Protein AF-A0A4Y2B3K3-F1 (afdb_monomer)

InterPro domains:
  IPR002156 Ribonuclease H domain [PS50879] (1-28)
  IPR012337 Ribonuclease H-like superfamily [SSF53098] (4-29)
  IPR036397 Ribonuclease H superfamily [G3DSA:3.30.420.10] (1-34)

Sequence (103 aa):
MVGLSWVKAHVGIPGNELADQQAKLAITSDSPHCICGMLGDADHYIFSCSLTKEFHLTKPADEHKKAWFNNLLTNRQAVTKMEGDFRTSRNICDTLTQERDHN

Foldseek 3Di:
DDDDDDDPPDDDDVLSVVLVVLVVVCVVDPDCDGPQGHRSDSCCSQAPPPVSVVRHDDDDDPVVVVVVVVVCVVPPVNVVVVVVVVVVVVVVVVVVVVVVVVD

Structure (mmCIF, N/CA/C/O backbone):
data_AF-A0A4Y2B3K3-F1
#
_entry.id   AF-A0A4Y2B3K3-F1
#
loop_
_atom_site.group_PDB
_atom_site.id
_atom_site.type_symbol
_atom_site.label_atom_id
_atom_site.label_alt_id
_atom_site.label_comp_id
_atom_site.label_asym_id
_atom_site.label_entity_id
_atom_site.label_seq_id
_atom_site.pdbx_PDB_ins_code
_atom_site.Cartn_x
_atom_site.Cartn_y
_atom_site.Cartn_z
_atom_site.occupancy
_atom_site.B_iso_or_equiv
_atom_site.auth_seq_id
_atom_site.auth_comp_id
_atom_site.auth_asym_id
_atom_site.auth_atom_id
_atom_site.pdbx_PDB_model_num
ATOM 1 N N . MET A 1 1 ? -14.125 -6.293 17.778 1.00 38.69 1 MET A N 1
ATOM 2 C CA . MET A 1 1 ? -12.760 -5.770 17.999 1.00 38.69 1 MET A CA 1
ATOM 3 C C . MET A 1 1 ? -11.880 -6.330 16.892 1.00 38.69 1 MET A C 1
ATOM 5 O O . MET A 1 1 ? -11.738 -7.543 16.834 1.00 38.69 1 MET A O 1
ATOM 9 N N . VAL A 1 2 ? -11.380 -5.503 15.974 1.00 43.41 2 VAL A N 1
ATOM 10 C CA . VAL A 1 2 ? -10.466 -5.968 14.915 1.00 43.41 2 VAL A CA 1
ATOM 11 C C . VAL A 1 2 ? -9.046 -5.788 15.443 1.00 43.41 2 VAL A C 1
ATOM 13 O O . VAL A 1 2 ? -8.622 -4.662 15.687 1.00 43.41 2 VAL A O 1
ATOM 16 N N . GLY A 1 3 ? -8.348 -6.890 15.712 1.00 47.50 3 GLY A N 1
ATOM 17 C CA . GLY A 1 3 ? -6.967 -6.858 16.187 1.00 47.50 3 GLY A CA 1
ATOM 18 C C . GLY A 1 3 ? -6.015 -6.597 15.025 1.00 47.50 3 GLY A C 1
ATOM 19 O O . GLY A 1 3 ? -5.989 -7.368 14.069 1.00 47.50 3 GLY A O 1
ATOM 20 N N . LEU A 1 4 ? -5.237 -5.519 15.100 1.00 47.56 4 LEU A N 1
ATOM 21 C CA . LEU A 1 4 ? -4.161 -5.265 14.146 1.00 47.56 4 LEU A CA 1
ATOM 22 C C . LEU A 1 4 ? -2.929 -6.059 14.573 1.00 47.56 4 LEU A C 1
ATOM 24 O O . LEU A 1 4 ? -2.422 -5.877 15.679 1.00 47.56 4 LEU A O 1
ATOM 28 N N . SER A 1 5 ? -2.454 -6.936 13.693 1.00 51.34 5 SER A N 1
ATOM 29 C CA . SER A 1 5 ? -1.187 -7.642 13.861 1.00 51.34 5 SER A CA 1
ATOM 30 C C . SER A 1 5 ? -0.248 -7.262 12.724 1.00 51.34 5 SER A C 1
ATOM 32 O O . SER A 1 5 ? -0.661 -7.134 11.573 1.00 51.34 5 SER A O 1
ATOM 34 N N . TRP A 1 6 ? 1.017 -7.030 13.065 1.00 58.59 6 TRP A N 1
ATOM 35 C CA . TRP A 1 6 ? 2.057 -6.770 12.081 1.00 58.59 6 TRP A CA 1
ATOM 36 C C . TRP A 1 6 ? 2.546 -8.104 11.528 1.00 58.59 6 TRP A C 1
ATOM 38 O O . TRP A 1 6 ? 3.136 -8.902 12.256 1.00 58.59 6 TRP A O 1
ATOM 48 N N . VAL A 1 7 ? 2.321 -8.334 10.239 1.00 55.91 7 VAL A N 1
ATOM 49 C CA . VAL A 1 7 ? 2.980 -9.413 9.503 1.00 55.91 7 VAL A CA 1
ATOM 50 C C . VAL A 1 7 ? 4.272 -8.833 8.939 1.00 55.91 7 VAL A C 1
ATOM 52 O O . VAL A 1 7 ? 4.240 -7.811 8.255 1.00 55.91 7 VAL A O 1
ATOM 55 N N . LYS A 1 8 ? 5.424 -9.443 9.248 1.00 53.91 8 LYS A N 1
ATOM 56 C CA . LYS A 1 8 ? 6.684 -9.052 8.600 1.00 53.91 8 LYS A CA 1
ATOM 57 C C . LYS A 1 8 ? 6.539 -9.277 7.097 1.00 53.91 8 LYS A C 1
ATOM 59 O O . LYS A 1 8 ? 6.212 -10.384 6.679 1.00 53.91 8 LYS A O 1
ATOM 64 N N . ALA A 1 9 ? 6.829 -8.258 6.298 1.00 54.19 9 ALA A N 1
ATOM 65 C CA . ALA A 1 9 ? 6.978 -8.425 4.862 1.00 54.19 9 ALA A CA 1
ATOM 66 C C . ALA A 1 9 ? 8.278 -9.197 4.592 1.00 54.19 9 ALA A C 1
ATOM 68 O O . ALA A 1 9 ? 9.336 -8.588 4.522 1.00 54.19 9 ALA A O 1
ATOM 69 N N . HIS A 1 10 ? 8.228 -10.532 4.517 1.00 57.56 10 HIS A N 1
ATOM 70 C CA . HIS A 1 10 ? 9.336 -11.340 4.000 1.00 57.56 10 HIS A CA 1
ATOM 71 C C . HIS A 1 10 ? 8.861 -12.661 3.377 1.00 57.56 10 HIS A C 1
ATOM 73 O O . HIS A 1 10 ? 8.146 -13.420 4.022 1.00 57.56 10 HIS A O 1
ATOM 79 N N . VAL A 1 11 ? 9.330 -12.867 2.138 1.00 51.16 11 VAL A N 1
ATOM 80 C CA . VAL A 1 11 ? 9.537 -14.090 1.335 1.00 51.16 11 VAL A CA 1
ATOM 81 C C . VAL A 1 11 ? 8.519 -15.225 1.498 1.00 51.16 11 VAL A C 1
ATOM 83 O O . VAL A 1 11 ? 8.442 -15.877 2.536 1.00 51.16 11 VAL A O 1
ATOM 86 N N . GLY A 1 12 ? 7.811 -15.528 0.411 1.00 62.12 12 GLY A N 1
ATOM 87 C CA . GLY A 1 12 ? 6.948 -16.698 0.259 1.00 62.12 12 GLY A CA 1
ATOM 88 C C . GLY A 1 12 ? 5.455 -16.393 0.151 1.00 62.12 12 GLY A C 1
ATOM 89 O O . GLY A 1 12 ? 4.669 -17.332 0.058 1.00 62.12 12 GLY A O 1
ATOM 90 N N . I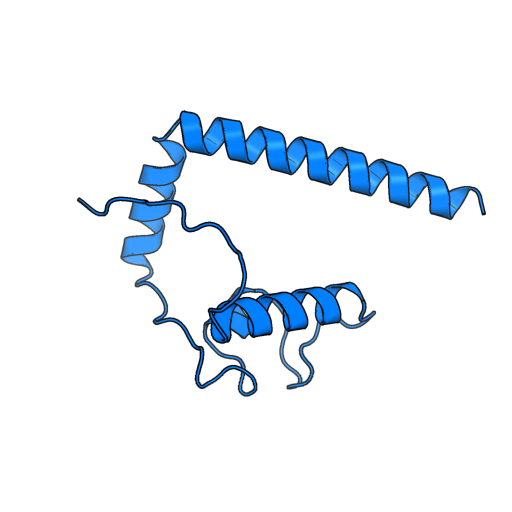LE A 1 13 ? 5.046 -15.116 0.148 1.00 67.00 13 ILE A N 1
ATOM 91 C CA . ILE A 1 13 ? 3.672 -14.712 -0.194 1.00 67.00 13 ILE A CA 1
ATOM 92 C C . ILE A 1 13 ? 3.693 -14.107 -1.603 1.00 67.00 13 ILE A C 1
ATOM 94 O O . ILE A 1 13 ? 4.061 -12.937 -1.740 1.00 67.00 13 ILE A O 1
ATOM 98 N N . PRO A 1 14 ? 3.276 -14.863 -2.641 1.00 70.31 14 PRO A N 1
ATOM 99 C CA . PRO A 1 14 ? 3.429 -14.451 -4.037 1.00 70.31 14 PRO A CA 1
ATOM 100 C C . PRO A 1 14 ? 2.803 -13.086 -4.350 1.00 70.31 14 PRO A C 1
ATOM 102 O O . PRO A 1 14 ? 3.397 -12.280 -5.058 1.00 70.31 14 PRO A O 1
ATOM 105 N N . GLY A 1 15 ? 1.640 -12.784 -3.761 1.00 70.19 15 GLY A N 1
ATOM 106 C CA . GLY A 1 15 ? 0.970 -11.495 -3.958 1.00 70.19 15 GLY A CA 1
ATOM 107 C C . GLY A 1 15 ? 1.740 -10.303 -3.382 1.00 70.19 15 GLY A C 1
ATOM 108 O O . GLY A 1 15 ? 1.797 -9.249 -4.011 1.00 70.19 15 GLY A O 1
ATOM 109 N N . ASN A 1 16 ? 2.388 -10.475 -2.226 1.00 65.88 16 ASN A N 1
ATOM 110 C CA . ASN A 1 16 ? 3.180 -9.413 -1.603 1.00 65.88 16 ASN A CA 1
ATOM 111 C C . ASN A 1 16 ? 4.480 -9.167 -2.377 1.00 65.88 16 ASN A C 1
ATOM 113 O O . ASN A 1 16 ? 4.889 -8.022 -2.537 1.00 65.88 16 ASN A O 1
ATOM 117 N N . GLU A 1 17 ? 5.115 -10.232 -2.870 1.00 77.19 17 GLU A N 1
ATOM 118 C CA . GLU A 1 17 ? 6.324 -10.135 -3.693 1.00 77.19 17 GLU A CA 1
ATOM 119 C C . GLU A 1 17 ? 6.041 -9.468 -5.037 1.00 77.19 17 GLU A C 1
ATOM 121 O O . GLU A 1 17 ? 6.803 -8.604 -5.463 1.00 77.19 17 GLU A O 1
ATOM 126 N N . LEU A 1 18 ? 4.924 -9.816 -5.682 1.00 75.75 18 LEU A N 1
ATOM 127 C CA . LEU A 1 18 ? 4.522 -9.188 -6.935 1.00 75.75 18 LEU A CA 1
ATOM 128 C C . LEU A 1 18 ? 4.202 -7.701 -6.740 1.00 75.75 18 LEU A C 1
ATOM 130 O O . LEU A 1 18 ? 4.646 -6.878 -7.536 1.00 75.75 18 LEU A O 1
ATOM 134 N N . ALA A 1 19 ? 3.481 -7.338 -5.675 1.00 69.44 19 ALA A N 1
ATOM 135 C CA . ALA A 1 19 ? 3.199 -5.939 -5.357 1.00 69.44 19 ALA A CA 1
ATOM 136 C C . ALA A 1 19 ? 4.484 -5.138 -5.072 1.00 69.44 19 ALA A C 1
ATOM 138 O O . ALA A 1 19 ? 4.626 -4.019 -5.561 1.00 69.44 19 ALA A O 1
ATOM 139 N N . ASP A 1 20 ? 5.443 -5.717 -4.344 1.00 74.19 20 ASP A N 1
ATOM 140 C CA . ASP A 1 20 ? 6.755 -5.111 -4.084 1.00 74.19 20 ASP A CA 1
ATOM 141 C C . ASP A 1 20 ? 7.579 -4.933 -5.373 1.00 74.19 20 ASP A C 1
ATOM 143 O O . ASP A 1 20 ? 8.149 -3.866 -5.604 1.00 74.19 20 ASP A O 1
ATOM 147 N N . GLN A 1 21 ? 7.589 -5.930 -6.265 1.00 76.88 21 GLN A N 1
ATOM 148 C CA . GLN A 1 21 ? 8.227 -5.817 -7.581 1.00 76.88 21 GLN A CA 1
ATOM 149 C C . GLN A 1 21 ? 7.588 -4.716 -8.434 1.00 76.88 21 GLN A C 1
ATOM 151 O O . GLN A 1 21 ? 8.304 -3.918 -9.035 1.00 76.88 21 GLN A O 1
ATOM 156 N N . GLN A 1 22 ? 6.257 -4.631 -8.466 1.00 73.75 22 GLN A N 1
ATOM 157 C CA . GLN A 1 22 ? 5.547 -3.589 -9.211 1.00 73.75 22 GLN A CA 1
ATOM 158 C C . GLN A 1 22 ? 5.790 -2.194 -8.626 1.00 73.75 22 GLN A C 1
ATOM 160 O O . GLN A 1 22 ? 6.029 -1.254 -9.380 1.00 73.75 22 GLN A O 1
ATOM 165 N N . ALA A 1 23 ? 5.811 -2.053 -7.298 1.00 70.19 23 ALA A N 1
ATOM 166 C CA . ALA A 1 23 ? 6.153 -0.794 -6.641 1.00 70.19 23 ALA A CA 1
ATOM 167 C C . ALA A 1 23 ? 7.587 -0.356 -6.977 1.00 70.19 23 ALA A C 1
ATOM 169 O O . ALA A 1 23 ? 7.812 0.804 -7.316 1.00 70.19 23 ALA A O 1
ATOM 170 N N . LYS A 1 24 ? 8.552 -1.285 -6.970 1.00 75.38 24 LYS A N 1
ATOM 171 C CA . LYS A 1 24 ? 9.935 -1.019 -7.400 1.00 75.38 24 LYS A CA 1
ATOM 172 C C . LYS A 1 24 ? 10.002 -0.562 -8.856 1.00 75.38 24 LYS A C 1
ATOM 174 O O . LYS A 1 24 ? 10.663 0.431 -9.134 1.00 75.38 24 LYS A O 1
ATOM 179 N N . LEU A 1 25 ? 9.286 -1.233 -9.760 1.00 71.62 25 LEU A N 1
ATOM 180 C CA . LEU A 1 25 ? 9.221 -0.852 -11.174 1.00 71.62 25 LEU A CA 1
ATOM 181 C C . LEU A 1 25 ? 8.599 0.534 -11.373 1.00 71.62 25 LEU A C 1
ATOM 183 O O . LEU A 1 25 ? 9.112 1.312 -12.175 1.00 71.62 25 LEU A O 1
ATOM 187 N N . ALA A 1 26 ? 7.542 0.859 -10.625 1.00 66.06 26 ALA A N 1
ATOM 188 C CA . ALA A 1 26 ? 6.898 2.169 -10.661 1.00 66.06 26 ALA A CA 1
ATOM 189 C C . ALA A 1 26 ? 7.830 3.288 -10.169 1.00 66.06 26 ALA A C 1
ATOM 191 O O . ALA A 1 26 ? 7.804 4.378 -10.724 1.00 66.06 26 ALA A O 1
ATOM 192 N N . ILE A 1 27 ? 8.688 3.018 -9.177 1.00 64.75 27 ILE A N 1
ATOM 193 C CA . ILE A 1 27 ? 9.687 3.983 -8.684 1.00 64.75 27 ILE A CA 1
ATOM 194 C C . ILE A 1 27 ? 10.819 4.197 -9.702 1.00 64.75 27 ILE A C 1
ATOM 196 O O . ILE A 1 27 ? 11.364 5.293 -9.791 1.00 64.75 27 ILE A O 1
ATOM 200 N N . THR A 1 28 ? 11.197 3.163 -10.459 1.00 68.12 28 THR A N 1
ATOM 201 C CA . THR A 1 28 ? 12.266 3.245 -11.474 1.00 68.12 28 THR A CA 1
ATOM 202 C C . THR A 1 28 ? 11.785 3.708 -12.850 1.00 68.12 28 THR A C 1
ATOM 204 O O . THR A 1 28 ? 12.600 3.950 -13.734 1.00 68.12 28 THR A O 1
ATOM 207 N N . SER A 1 29 ? 10.472 3.784 -13.052 1.00 64.25 29 SER A N 1
ATOM 208 C CA . SER A 1 29 ? 9.837 4.250 -14.280 1.00 64.25 29 SER A CA 1
ATOM 209 C C . SER A 1 29 ? 9.607 5.757 -14.182 1.00 64.25 29 SER A C 1
ATOM 211 O O . SER A 1 29 ? 8.943 6.214 -13.259 1.00 64.25 29 SER A O 1
ATOM 213 N N . ASP A 1 30 ? 10.057 6.529 -15.175 1.00 70.00 30 ASP A N 1
ATOM 214 C CA . ASP A 1 30 ? 9.708 7.958 -15.305 1.00 70.00 30 ASP A CA 1
ATOM 215 C C . ASP A 1 30 ? 8.206 8.190 -15.591 1.00 70.00 30 ASP A C 1
ATOM 217 O O . ASP A 1 30 ? 7.738 9.325 -15.687 1.00 70.00 30 ASP A O 1
ATOM 221 N N . SER A 1 31 ? 7.425 7.115 -15.747 1.00 76.19 31 SER A N 1
ATOM 222 C CA . SER A 1 31 ? 5.975 7.167 -15.906 1.00 76.19 31 SER A CA 1
ATOM 223 C C . SER A 1 31 ? 5.265 6.793 -14.601 1.00 76.19 31 SER A C 1
ATOM 225 O O . SER A 1 31 ? 5.505 5.697 -14.086 1.00 76.19 31 SER A O 1
ATOM 227 N N . PRO A 1 32 ? 4.307 7.614 -14.123 1.00 79.94 32 PRO A N 1
ATOM 228 C CA . PRO A 1 32 ? 3.472 7.293 -12.963 1.00 79.94 32 PRO A CA 1
ATOM 229 C C . PRO A 1 32 ? 2.412 6.220 -13.267 1.00 79.94 32 PRO A C 1
ATOM 231 O O . PRO A 1 32 ? 1.588 5.895 -12.412 1.00 79.94 32 PRO A O 1
ATOM 234 N N . HIS A 1 33 ? 2.378 5.691 -14.491 1.00 82.81 33 HIS A N 1
ATOM 235 C CA . HIS A 1 33 ? 1.380 4.725 -14.927 1.00 82.81 33 HIS A CA 1
ATOM 236 C C . HIS A 1 33 ? 1.888 3.290 -14.795 1.00 82.81 33 HIS A C 1
ATOM 238 O O . HIS A 1 33 ? 3.028 2.974 -15.129 1.00 82.81 33 HIS A O 1
ATOM 244 N N . CYS A 1 34 ? 0.994 2.402 -14.371 1.00 83.62 34 CYS A N 1
ATOM 245 C CA . CYS A 1 34 ? 1.162 0.967 -14.495 1.00 83.62 34 CYS A CA 1
ATOM 246 C C . CYS A 1 34 ? 1.283 0.570 -15.975 1.00 83.62 34 CYS A C 1
ATOM 248 O O . CYS A 1 34 ? 0.694 1.197 -16.857 1.00 83.62 34 CYS A O 1
ATOM 250 N N . ILE A 1 35 ? 1.968 -0.544 -16.240 1.00 82.12 35 ILE A N 1
ATOM 251 C CA . ILE A 1 35 ? 2.101 -1.153 -17.574 1.00 82.12 35 ILE A CA 1
ATOM 252 C C . ILE A 1 35 ? 0.728 -1.449 -18.209 1.00 82.12 35 ILE A C 1
ATOM 254 O O . ILE A 1 35 ? 0.597 -1.470 -19.429 1.00 82.12 35 ILE A O 1
ATOM 258 N N . CYS A 1 36 ? -0.325 -1.618 -17.403 1.00 84.50 36 CYS A N 1
ATOM 259 C CA . CYS A 1 36 ? -1.687 -1.782 -17.908 1.00 84.50 36 CYS A CA 1
ATOM 260 C C . CYS A 1 36 ? -2.350 -0.474 -18.398 1.00 84.50 36 CYS A C 1
ATOM 262 O O . CYS A 1 36 ? -3.513 -0.505 -18.793 1.00 84.50 36 CYS A O 1
ATOM 264 N N . GLY A 1 37 ? -1.658 0.670 -18.335 1.00 83.56 37 GLY A N 1
ATOM 265 C CA . GLY A 1 37 ? -2.132 1.977 -18.806 1.00 83.56 37 GLY A CA 1
ATOM 266 C C . GLY A 1 37 ? -2.918 2.809 -17.786 1.00 83.56 37 GLY A C 1
ATOM 267 O O . GLY A 1 37 ? -3.359 3.905 -18.119 1.00 83.56 37 GLY A O 1
ATOM 268 N N . MET A 1 38 ? -3.096 2.320 -16.555 1.00 86.25 38 MET A N 1
ATOM 269 C CA . MET A 1 38 ? -3.761 3.045 -15.458 1.00 86.25 38 MET A CA 1
ATOM 270 C C . MET A 1 38 ? -2.736 3.716 -14.539 1.00 86.25 38 MET A C 1
ATOM 272 O O . MET A 1 38 ? -1.552 3.401 -14.607 1.00 86.25 38 MET A O 1
ATOM 276 N N . LEU A 1 39 ? -3.171 4.616 -13.653 1.00 86.56 39 LEU A N 1
ATOM 277 C CA . LEU A 1 39 ? -2.299 5.180 -12.618 1.00 86.56 39 LEU A CA 1
ATOM 278 C C . LEU A 1 39 ? -1.730 4.053 -11.736 1.00 86.56 39 LEU A C 1
ATOM 280 O O . LEU A 1 39 ? -2.481 3.242 -11.200 1.00 86.56 39 LEU A O 1
ATOM 284 N N . GLY A 1 40 ? -0.404 3.983 -11.618 1.00 83.12 40 GLY A N 1
ATOM 285 C CA . GLY A 1 40 ? 0.314 2.939 -10.886 1.00 83.12 40 GLY A CA 1
ATOM 286 C C . GLY A 1 40 ? 0.428 3.234 -9.394 1.00 83.12 40 GLY A C 1
ATOM 287 O O . GLY A 1 40 ? 1.529 3.190 -8.852 1.00 83.12 40 GLY A O 1
ATOM 288 N N . ASP A 1 41 ? -0.679 3.574 -8.735 1.00 82.94 41 ASP A N 1
ATOM 289 C CA . ASP A 1 41 ? -0.699 3.746 -7.281 1.00 82.94 41 ASP A CA 1
ATOM 290 C C . ASP A 1 41 ? -0.855 2.401 -6.539 1.00 82.94 41 ASP A C 1
ATOM 292 O O . ASP A 1 41 ? -1.161 1.359 -7.124 1.00 82.94 41 ASP A O 1
ATOM 296 N N . ALA A 1 42 ? -0.601 2.402 -5.227 1.00 80.62 42 ALA A N 1
ATOM 297 C CA . ALA A 1 42 ? -0.661 1.183 -4.420 1.00 80.62 42 ALA A CA 1
ATOM 298 C C . ALA A 1 42 ? -2.064 0.546 -4.410 1.00 80.62 42 ALA A C 1
ATOM 300 O O . ALA A 1 42 ? -2.182 -0.680 -4.454 1.00 80.62 42 ALA A O 1
ATOM 301 N N . ASP A 1 43 ? -3.126 1.357 -4.405 1.00 83.00 43 ASP A N 1
ATOM 302 C CA . ASP A 1 43 ? -4.505 0.865 -4.446 1.00 83.00 43 ASP A CA 1
ATOM 303 C C . ASP A 1 43 ? -4.786 0.160 -5.779 1.00 83.00 43 ASP A C 1
ATOM 305 O O . ASP A 1 43 ? -5.448 -0.885 -5.810 1.00 83.00 43 ASP A O 1
ATOM 309 N N . HIS A 1 44 ? -4.245 0.685 -6.881 1.00 86.50 44 HIS A N 1
ATOM 310 C CA . HIS A 1 44 ? -4.365 0.080 -8.192 1.00 86.50 44 HIS A CA 1
ATOM 311 C C . HIS A 1 44 ? -3.807 -1.345 -8.189 1.00 86.50 44 HIS A C 1
ATOM 313 O O . HIS A 1 44 ? -4.546 -2.282 -8.501 1.00 86.50 44 HIS A O 1
ATOM 319 N N . TYR A 1 45 ? -2.555 -1.527 -7.765 1.00 80.25 45 TYR A N 1
ATOM 320 C CA . TYR A 1 45 ? -1.893 -2.836 -7.734 1.00 80.25 45 TYR A CA 1
ATOM 321 C C . TYR A 1 45 ? -2.540 -3.836 -6.773 1.00 80.25 45 TYR A C 1
ATOM 323 O O . TYR A 1 45 ? -2.521 -5.036 -7.041 1.00 80.25 45 TYR A O 1
ATOM 331 N N . ILE A 1 46 ? -3.118 -3.371 -5.666 1.00 85.00 46 ILE A N 1
ATOM 332 C CA . ILE A 1 46 ? -3.682 -4.254 -4.639 1.00 85.00 46 ILE A CA 1
ATOM 333 C C . ILE A 1 46 ? -5.125 -4.667 -4.961 1.00 85.00 46 ILE A C 1
ATOM 335 O O . ILE A 1 46 ? -5.531 -5.773 -4.604 1.00 85.00 46 ILE A O 1
ATOM 339 N N . PHE A 1 47 ? -5.915 -3.809 -5.613 1.00 84.25 47 PHE A N 1
ATOM 340 C CA . PHE A 1 47 ? -7.364 -4.021 -5.733 1.00 84.25 47 PHE A CA 1
ATOM 341 C C . PHE A 1 47 ? -7.898 -4.103 -7.166 1.00 84.25 47 PHE A C 1
ATOM 343 O O . PHE A 1 47 ? -9.030 -4.554 -7.350 1.00 84.25 47 PHE A O 1
ATOM 350 N N . SER A 1 48 ? -7.166 -3.610 -8.171 1.00 83.94 48 SER A N 1
ATOM 351 C CA . SER A 1 48 ? -7.759 -3.366 -9.498 1.00 83.94 48 SER A CA 1
ATOM 352 C C . SER A 1 48 ? -6.873 -3.646 -10.713 1.00 83.94 48 SER A C 1
ATOM 354 O O . SER A 1 48 ? -7.391 -3.651 -11.830 1.00 83.94 48 SER A O 1
ATOM 356 N N . CYS A 1 49 ? -5.575 -3.889 -10.542 1.00 87.25 49 CYS A N 1
ATOM 357 C CA . CYS A 1 49 ? -4.659 -4.095 -11.652 1.00 87.25 49 CYS A CA 1
ATOM 358 C C . CYS A 1 49 ? -4.927 -5.426 -12.365 1.00 87.25 49 CYS A C 1
ATOM 360 O O . CYS A 1 49 ? -4.955 -6.505 -11.778 1.00 87.25 49 CYS A O 1
ATOM 362 N N . SER A 1 50 ? -5.071 -5.375 -13.687 1.00 86.19 50 SER A N 1
ATOM 363 C CA . SER A 1 50 ? -5.276 -6.582 -14.493 1.00 86.19 50 SER A CA 1
ATOM 364 C C . SER A 1 50 ? -4.108 -7.570 -14.393 1.00 86.19 50 SER A C 1
ATOM 366 O O . SER A 1 50 ? -4.327 -8.770 -14.542 1.00 86.19 50 SER A O 1
ATOM 368 N N . LEU A 1 51 ? -2.897 -7.080 -14.099 1.00 83.56 51 LEU A N 1
ATOM 369 C CA . LEU A 1 51 ? -1.680 -7.884 -13.955 1.00 83.56 51 LEU A CA 1
ATOM 370 C C . LEU A 1 51 ? -1.593 -8.617 -12.609 1.00 83.56 51 LEU A C 1
ATOM 372 O O . LEU A 1 51 ? -0.909 -9.630 -12.515 1.00 83.56 51 LEU A O 1
ATOM 376 N N . THR A 1 52 ? -2.282 -8.131 -11.573 1.00 81.81 52 THR A N 1
ATOM 377 C CA . THR A 1 52 ? -2.259 -8.709 -10.217 1.00 81.81 52 THR A CA 1
ATOM 378 C C . THR A 1 52 ? -3.607 -9.311 -9.825 1.00 81.81 52 THR A C 1
ATOM 380 O O . THR A 1 52 ? -3.859 -9.560 -8.648 1.00 81.81 52 THR A O 1
ATOM 383 N N . LYS A 1 53 ? -4.472 -9.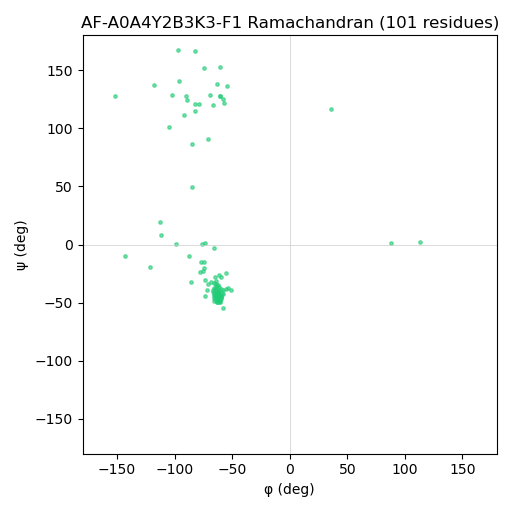603 -10.807 1.00 82.94 53 LYS A N 1
ATOM 384 C CA . LYS A 1 53 ? -5.868 -10.014 -10.593 1.00 82.94 53 LYS A CA 1
ATOM 385 C C . LYS A 1 53 ? -6.039 -11.209 -9.651 1.00 82.94 53 LYS A C 1
ATOM 387 O O . LYS A 1 53 ? -6.984 -11.232 -8.869 1.00 82.94 53 LYS A O 1
ATOM 392 N N . GLU A 1 54 ? -5.136 -12.186 -9.714 1.00 79.06 54 GLU A N 1
ATOM 393 C CA . GLU A 1 54 ? -5.155 -13.378 -8.847 1.00 79.06 54 GLU A CA 1
ATOM 394 C C . GLU A 1 54 ? -4.710 -13.091 -7.405 1.00 79.06 54 GLU A C 1
ATOM 396 O O . GLU A 1 54 ? -4.960 -13.883 -6.501 1.00 79.06 54 GLU A O 1
ATOM 401 N N . PHE A 1 55 ? -4.084 -11.938 -7.182 1.00 78.88 55 PHE A N 1
ATOM 402 C CA . PHE A 1 55 ? -3.534 -11.494 -5.904 1.00 78.88 55 PHE A CA 1
ATOM 403 C C . PHE A 1 55 ? -4.299 -10.313 -5.313 1.00 78.88 55 PHE A C 1
ATOM 405 O O . PHE A 1 55 ? -3.858 -9.729 -4.322 1.00 78.88 55 PHE A O 1
ATOM 412 N N . HIS A 1 56 ? -5.436 -9.949 -5.907 1.00 82.19 56 HIS A N 1
ATOM 413 C CA . HIS A 1 56 ? -6.243 -8.860 -5.393 1.00 82.19 56 HIS A CA 1
ATOM 414 C C . HIS A 1 56 ? -6.707 -9.152 -3.971 1.00 82.19 56 HIS A C 1
ATOM 416 O O . HIS A 1 56 ? -7.327 -10.180 -3.685 1.00 82.19 56 HIS A O 1
ATOM 422 N N . LEU A 1 57 ? -6.463 -8.197 -3.079 1.00 80.94 57 LEU A N 1
ATOM 423 C CA . LEU A 1 57 ? -7.094 -8.215 -1.772 1.00 80.94 57 LEU A CA 1
ATOM 424 C C . LEU A 1 57 ? -8.557 -7.803 -1.920 1.00 80.94 57 LEU A C 1
ATOM 426 O O . LEU A 1 57 ? -8.940 -7.036 -2.805 1.00 80.94 57 LEU A O 1
ATOM 430 N N . THR A 1 58 ? -9.402 -8.289 -1.016 1.00 80.69 58 THR A N 1
ATOM 431 C CA . THR A 1 58 ? -10.765 -7.763 -0.930 1.00 80.69 58 THR A CA 1
ATOM 432 C C . THR A 1 58 ? -10.682 -6.317 -0.465 1.00 80.69 58 THR A C 1
ATOM 434 O O . THR A 1 58 ? -10.159 -6.043 0.618 1.00 80.69 58 THR A O 1
ATOM 437 N N . LYS A 1 59 ? -11.191 -5.389 -1.282 1.00 74.31 59 LYS A N 1
ATOM 438 C CA . LYS A 1 59 ? -11.213 -3.970 -0.928 1.00 74.31 59 LYS A CA 1
ATOM 439 C C . LYS A 1 59 ? -11.960 -3.808 0.402 1.00 74.31 59 LYS A C 1
ATOM 441 O O . LYS A 1 59 ? -13.117 -4.229 0.493 1.00 74.31 59 LYS A O 1
ATOM 446 N N . PRO A 1 60 ? -11.331 -3.236 1.443 1.00 68.25 60 PRO A N 1
ATOM 447 C CA . PRO A 1 60 ? -12.009 -3.045 2.712 1.00 68.25 60 PRO A CA 1
ATOM 448 C C . PRO A 1 60 ? -13.184 -2.088 2.513 1.00 68.25 60 PRO A C 1
ATOM 450 O O . PRO A 1 60 ? -13.053 -1.084 1.808 1.00 68.25 60 PRO A O 1
ATOM 453 N N . ALA A 1 61 ? -14.323 -2.395 3.140 1.00 75.12 61 ALA A N 1
ATOM 454 C CA . ALA A 1 61 ? -15.472 -1.497 3.145 1.00 75.12 61 ALA A CA 1
ATOM 455 C C . ALA A 1 61 ? -15.044 -0.116 3.662 1.00 75.12 61 ALA A C 1
ATOM 457 O O . ALA A 1 61 ? -14.320 -0.021 4.658 1.00 75.12 61 ALA A O 1
ATOM 458 N N . ASP A 1 62 ? -15.492 0.953 3.004 1.00 73.31 62 ASP A N 1
ATOM 459 C CA . ASP A 1 62 ? -15.060 2.315 3.341 1.00 73.31 62 ASP A CA 1
ATOM 460 C C . ASP A 1 62 ? -15.404 2.694 4.794 1.00 73.31 62 ASP A C 1
ATOM 462 O O . ASP A 1 62 ? -14.661 3.423 5.452 1.00 73.31 62 ASP A O 1
ATOM 466 N N . GLU A 1 63 ? -16.463 2.104 5.346 1.00 67.88 63 GLU A N 1
ATOM 467 C CA . GLU A 1 63 ? -16.849 2.239 6.751 1.00 67.88 63 GLU A CA 1
ATOM 468 C C . GLU A 1 63 ? -15.789 1.673 7.720 1.00 67.88 63 GLU A C 1
ATOM 470 O O . GLU A 1 63 ? -15.479 2.279 8.751 1.00 67.88 63 GLU A O 1
ATOM 475 N N . HIS A 1 64 ? -15.137 0.565 7.350 1.00 71.94 64 HIS A N 1
ATOM 476 C CA . HIS A 1 64 ? -14.045 -0.023 8.125 1.00 71.94 64 HIS A CA 1
ATOM 477 C C . HIS A 1 64 ? -12.739 0.759 7.997 1.00 71.94 64 HIS A C 1
ATOM 479 O O . HIS A 1 64 ? -11.929 0.700 8.920 1.00 71.94 64 HIS A O 1
ATOM 485 N N . LYS A 1 65 ? -12.537 1.540 6.925 1.00 73.81 65 LYS A N 1
ATOM 486 C CA . LYS A 1 65 ? -11.358 2.413 6.807 1.00 73.81 65 LYS A CA 1
ATOM 487 C C . LYS A 1 65 ? -11.354 3.465 7.904 1.00 73.81 65 LYS A C 1
ATOM 489 O O . LYS A 1 65 ? -10.354 3.617 8.591 1.00 73.81 65 LYS A O 1
ATOM 494 N N . LYS A 1 66 ? -12.477 4.153 8.129 1.00 78.88 66 LYS A N 1
ATOM 495 C CA . LYS A 1 66 ? -12.574 5.185 9.175 1.00 78.88 66 LYS A CA 1
ATOM 496 C C . LYS A 1 66 ? -12.320 4.604 10.566 1.00 78.88 66 LYS A C 1
ATOM 498 O O . LYS A 1 66 ? -11.566 5.178 11.347 1.00 78.88 66 LYS A O 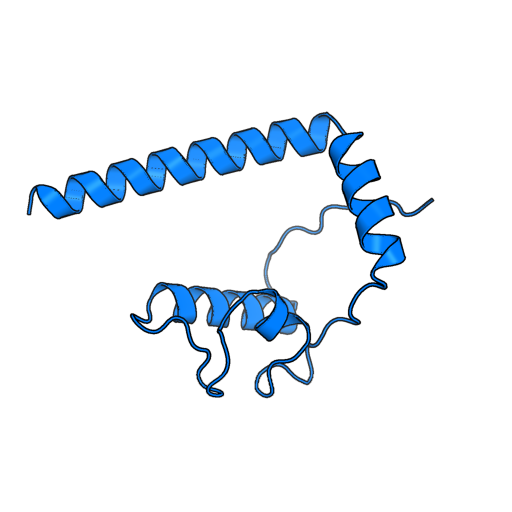1
ATOM 503 N N . ALA A 1 67 ? -12.910 3.447 10.862 1.00 80.06 67 ALA A N 1
ATOM 504 C CA . ALA A 1 67 ? -12.672 2.745 12.119 1.00 80.06 67 ALA A CA 1
ATOM 505 C C . ALA A 1 67 ? -11.212 2.279 12.252 1.00 80.06 67 ALA A C 1
ATOM 507 O O . ALA A 1 67 ? -10.628 2.389 13.328 1.00 80.06 67 ALA A O 1
ATOM 508 N N . TRP A 1 68 ? -10.605 1.793 11.169 1.00 78.94 68 TRP A N 1
ATOM 509 C CA . TRP A 1 68 ? -9.198 1.405 11.128 1.00 78.94 68 TRP A CA 1
ATOM 510 C C . TRP A 1 68 ? -8.272 2.598 11.379 1.00 78.94 68 TRP A C 1
ATOM 512 O O . TRP A 1 68 ? -7.434 2.524 12.273 1.00 78.94 68 TRP A O 1
ATOM 522 N N . PHE A 1 69 ? -8.477 3.717 10.677 1.00 80.38 69 PHE A N 1
ATOM 523 C CA . PHE A 1 69 ? -7.708 4.950 10.866 1.00 80.38 69 PHE A CA 1
ATOM 524 C C . PHE A 1 69 ? -7.841 5.474 12.293 1.00 80.38 69 PHE A C 1
ATOM 526 O O . PHE A 1 69 ? -6.835 5.791 12.920 1.00 80.38 69 PHE A O 1
ATOM 533 N N . ASN A 1 70 ? -9.056 5.499 12.846 1.00 81.19 70 ASN A N 1
ATOM 534 C CA . ASN A 1 70 ? -9.263 5.900 14.234 1.00 81.19 70 ASN A CA 1
ATOM 535 C C . ASN A 1 70 ? -8.502 4.987 15.204 1.00 81.19 70 ASN A C 1
ATOM 537 O O . ASN A 1 70 ? -7.790 5.488 16.069 1.00 81.19 70 ASN A O 1
ATOM 541 N N . ASN A 1 71 ? -8.581 3.663 15.034 1.00 81.69 71 ASN A N 1
ATOM 542 C CA . AS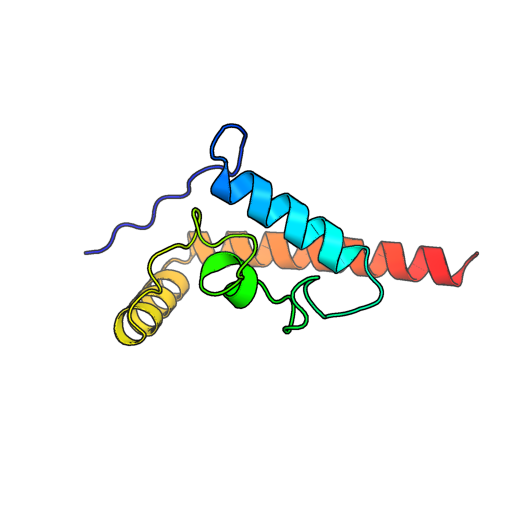N A 1 71 ? -7.838 2.721 15.875 1.00 81.69 71 ASN A CA 1
ATOM 543 C C . ASN A 1 71 ? -6.318 2.902 15.747 1.00 81.69 71 ASN A C 1
ATOM 545 O O . ASN A 1 71 ? -5.609 2.892 16.755 1.00 81.69 71 ASN A O 1
ATOM 549 N N . LEU A 1 72 ? -5.8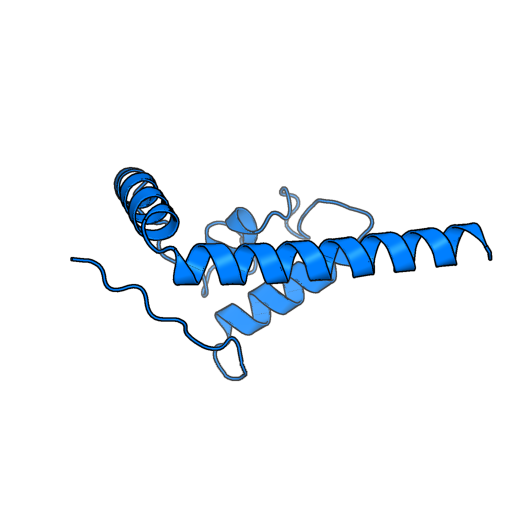19 3.115 14.529 1.00 79.56 72 LEU A N 1
ATOM 550 C CA . LEU A 1 72 ? -4.408 3.382 14.270 1.00 79.56 72 LEU A CA 1
ATOM 551 C C . LEU A 1 72 ? -3.943 4.658 14.981 1.00 79.56 72 LEU A C 1
ATOM 553 O O . LEU A 1 72 ? -2.942 4.618 15.690 1.00 79.56 72 LEU A O 1
ATOM 557 N N . LEU A 1 73 ? -4.694 5.757 14.855 1.00 81.50 73 LEU A N 1
ATOM 558 C CA . LEU A 1 73 ? -4.387 7.036 15.504 1.00 81.50 73 LEU A CA 1
ATOM 559 C C . LEU A 1 73 ? -4.445 6.943 17.033 1.00 81.50 73 LEU A C 1
ATOM 561 O O . LEU A 1 73 ? -3.658 7.586 17.725 1.00 81.50 73 LEU A O 1
ATOM 565 N N . THR A 1 74 ? -5.341 6.118 17.578 1.00 85.81 74 THR A N 1
ATOM 566 C CA . THR A 1 74 ? -5.398 5.871 19.027 1.00 85.81 74 THR A CA 1
ATOM 567 C C . THR A 1 74 ? -4.262 4.976 19.532 1.00 85.81 74 THR A C 1
ATOM 569 O O . THR A 1 74 ? -3.929 5.013 20.717 1.00 85.81 74 THR A O 1
ATOM 572 N N . ASN A 1 75 ? -3.617 4.199 18.655 1.00 85.69 75 ASN A N 1
ATOM 573 C CA . ASN A 1 75 ? -2.469 3.372 19.004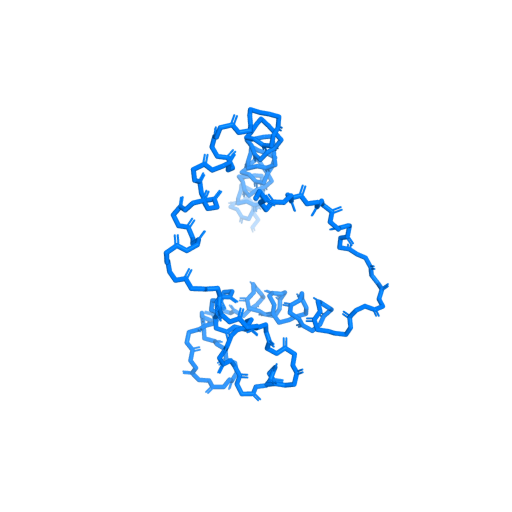 1.00 85.69 75 ASN A CA 1
ATOM 574 C C . ASN A 1 75 ? -1.172 4.194 18.946 1.00 85.69 75 ASN A C 1
ATOM 576 O O . ASN A 1 75 ? -0.442 4.180 17.953 1.00 85.69 75 ASN A O 1
ATOM 580 N N . ARG A 1 76 ? -0.849 4.873 20.054 1.00 87.62 76 ARG A N 1
ATOM 581 C CA . ARG A 1 76 ? 0.370 5.695 20.174 1.00 87.62 76 ARG A CA 1
ATOM 582 C C . ARG A 1 76 ? 1.650 4.969 19.764 1.00 87.62 76 ARG A C 1
ATOM 584 O O . ARG A 1 76 ? 2.505 5.578 19.136 1.00 87.62 76 ARG A O 1
ATOM 591 N N . GLN A 1 77 ? 1.790 3.686 20.094 1.00 85.25 77 GLN A N 1
ATOM 592 C CA . GLN A 1 77 ? 2.999 2.933 19.759 1.00 85.25 77 GLN A CA 1
ATOM 593 C C . GLN A 1 77 ? 3.147 2.744 18.244 1.00 85.25 77 GLN A C 1
ATOM 595 O O . GLN A 1 77 ? 4.257 2.837 17.723 1.00 85.25 77 GLN A O 1
ATOM 600 N N . ALA A 1 78 ? 2.041 2.492 17.540 1.00 81.25 78 ALA A N 1
ATOM 601 C CA . ALA A 1 78 ? 2.038 2.414 16.084 1.00 81.25 78 ALA A CA 1
ATOM 602 C C . ALA A 1 78 ? 2.361 3.779 15.459 1.00 81.25 78 ALA A C 1
ATOM 604 O O . ALA A 1 78 ? 3.204 3.848 14.569 1.00 81.25 78 ALA A O 1
ATOM 605 N N . VAL A 1 79 ? 1.763 4.860 15.970 1.00 87.62 79 VAL A N 1
ATOM 606 C CA . VAL A 1 79 ? 2.012 6.228 15.484 1.00 87.62 79 VAL A CA 1
ATOM 607 C C . VAL A 1 79 ? 3.478 6.626 15.639 1.00 87.62 79 VAL A C 1
ATOM 609 O O . VAL A 1 79 ? 4.097 7.026 14.661 1.00 87.62 79 VAL A O 1
ATOM 612 N N . THR A 1 80 ? 4.077 6.440 16.817 1.00 87.19 80 THR A N 1
ATOM 613 C CA . THR A 1 80 ? 5.488 6.796 17.046 1.00 87.19 80 THR A CA 1
ATOM 614 C C . THR A 1 80 ? 6.448 5.998 16.160 1.00 87.19 80 THR A C 1
ATOM 616 O O . THR A 1 80 ? 7.458 6.535 15.712 1.00 87.19 80 THR A O 1
ATOM 619 N N . LYS A 1 81 ? 6.142 4.726 15.871 1.00 87.25 81 LYS A N 1
ATOM 620 C CA . LYS A 1 81 ? 6.938 3.927 14.926 1.00 87.25 81 LYS A CA 1
ATOM 621 C C . LYS A 1 81 ? 6.838 4.480 13.505 1.00 87.25 81 LYS A C 1
ATOM 623 O O . LYS A 1 81 ? 7.870 4.740 12.900 1.00 87.25 81 LYS A O 1
ATOM 628 N N . MET A 1 82 ? 5.619 4.754 13.030 1.00 86.44 82 MET A N 1
ATOM 629 C CA . MET A 1 82 ? 5.405 5.357 11.710 1.00 86.44 82 MET A CA 1
ATOM 630 C C . MET A 1 82 ? 6.118 6.708 11.576 1.00 86.44 82 MET A C 1
ATOM 632 O O . MET A 1 82 ? 6.761 6.966 10.564 1.00 86.44 82 MET A O 1
ATOM 636 N N . GLU A 1 83 ? 6.064 7.566 12.598 1.00 89.06 83 GLU A N 1
ATOM 637 C CA . GLU A 1 83 ? 6.797 8.840 12.606 1.00 89.06 83 GLU A CA 1
ATOM 638 C C . GLU A 1 83 ? 8.316 8.650 12.471 1.00 89.06 83 GLU A C 1
ATOM 640 O O . GLU A 1 83 ? 8.977 9.432 11.782 1.00 89.06 83 GLU A O 1
ATOM 645 N N . GLY A 1 84 ? 8.876 7.620 13.111 1.00 89.75 84 GLY A N 1
ATOM 646 C CA . GLY A 1 84 ? 10.286 7.254 12.975 1.00 89.75 84 GLY A CA 1
ATOM 647 C C . GLY A 1 84 ? 10.647 6.825 11.551 1.00 89.75 84 GLY A C 1
ATOM 648 O O . GLY A 1 84 ? 11.650 7.292 11.000 1.00 89.75 84 GLY A O 1
ATOM 649 N N . ASP A 1 85 ? 9.800 6.006 10.932 1.00 86.19 85 ASP A N 1
ATOM 650 C CA . ASP A 1 85 ? 9.993 5.524 9.563 1.00 86.19 85 ASP A CA 1
ATOM 651 C C . ASP A 1 85 ? 9.913 6.680 8.553 1.00 86.19 85 ASP A C 1
ATOM 653 O O . ASP A 1 85 ? 10.805 6.839 7.717 1.00 86.19 85 ASP A O 1
ATOM 657 N N . PHE A 1 86 ? 8.913 7.563 8.680 1.00 86.38 86 PHE A N 1
ATOM 658 C CA . PHE A 1 86 ? 8.78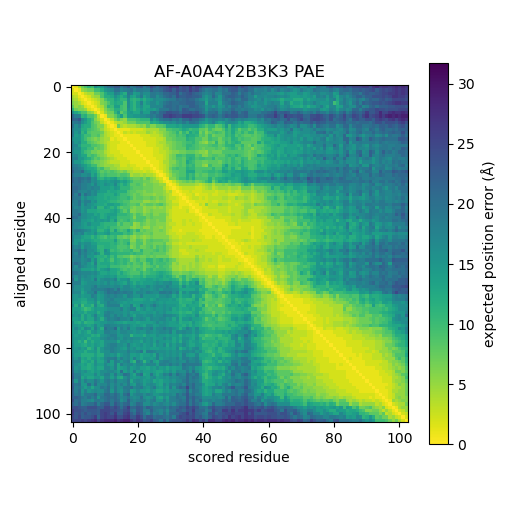0 8.746 7.820 1.00 86.38 86 PHE A CA 1
ATOM 659 C C . PHE A 1 86 ? 9.965 9.702 7.951 1.00 86.38 86 PHE A C 1
ATOM 661 O O . PHE A 1 86 ? 10.437 10.243 6.950 1.00 86.38 86 PHE A O 1
ATOM 668 N N . ARG A 1 87 ? 10.471 9.907 9.171 1.00 90.31 87 ARG A N 1
ATOM 669 C CA . ARG A 1 87 ? 11.659 10.737 9.404 1.00 90.31 87 ARG A CA 1
ATOM 670 C C . ARG A 1 87 ? 12.887 10.147 8.720 1.00 90.31 87 ARG A C 1
ATOM 672 O O . ARG A 1 87 ? 13.617 10.872 8.054 1.00 90.31 87 ARG A O 1
ATOM 679 N N . THR A 1 88 ? 13.088 8.841 8.858 1.00 89.81 88 THR A N 1
ATOM 680 C CA . THR A 1 88 ? 14.207 8.131 8.228 1.00 89.81 88 THR A CA 1
ATOM 681 C C . THR A 1 88 ? 14.114 8.216 6.707 1.00 89.81 88 THR A C 1
ATOM 683 O O . THR A 1 88 ? 15.081 8.600 6.055 1.00 89.81 88 THR A O 1
ATOM 686 N N . SER A 1 89 ? 12.932 7.950 6.145 1.00 88.75 89 SER A N 1
ATOM 687 C CA . SER A 1 89 ? 12.686 8.045 4.704 1.00 88.75 89 SER A CA 1
ATOM 688 C C . SER A 1 89 ? 12.953 9.448 4.160 1.00 88.75 89 SER A C 1
ATOM 690 O O . SER A 1 89 ? 13.548 9.574 3.091 1.00 88.75 89 SER A O 1
ATOM 692 N N . ARG A 1 90 ? 12.537 10.498 4.880 1.00 88.25 90 ARG A N 1
ATOM 693 C CA . ARG A 1 90 ? 12.792 11.887 4.480 1.00 88.25 90 ARG A CA 1
ATOM 694 C C . ARG A 1 90 ? 14.286 12.189 4.447 1.00 88.25 90 ARG A C 1
ATOM 696 O O . ARG A 1 90 ? 14.775 12.644 3.425 1.00 88.25 90 ARG A O 1
ATOM 703 N N . ASN A 1 91 ? 15.008 11.843 5.511 1.00 89.69 91 ASN A N 1
ATOM 704 C CA . ASN A 1 91 ? 16.451 12.074 5.584 1.00 89.69 91 ASN A CA 1
ATOM 705 C C . ASN A 1 91 ? 17.208 11.387 4.431 1.00 89.69 91 ASN A C 1
ATOM 707 O O . ASN A 1 91 ? 18.143 11.959 3.874 1.00 89.69 91 ASN A O 1
ATOM 711 N N . ILE A 1 92 ? 16.797 10.170 4.056 1.00 88.25 92 ILE A N 1
ATOM 712 C CA . ILE A 1 92 ? 17.377 9.444 2.916 1.00 88.25 92 ILE A CA 1
ATOM 713 C C . ILE A 1 92 ? 17.089 10.184 1.605 1.00 88.25 92 ILE A C 1
ATOM 715 O O . ILE A 1 92 ? 18.002 10.384 0.809 1.00 88.25 92 ILE A O 1
ATOM 719 N N . CYS A 1 93 ? 15.843 10.608 1.383 1.00 84.81 93 CYS A N 1
ATOM 720 C CA . CYS A 1 93 ? 15.459 11.348 0.180 1.00 84.81 93 CYS A CA 1
ATOM 721 C C . CYS A 1 93 ? 16.240 12.659 0.040 1.00 84.81 93 CYS A C 1
ATOM 723 O O . CYS A 1 93 ? 16.744 12.955 -1.042 1.00 84.81 93 CYS A O 1
ATOM 725 N N . ASP A 1 94 ? 16.378 13.411 1.132 1.00 88.12 94 ASP A N 1
ATOM 726 C CA . ASP A 1 94 ? 17.116 14.675 1.154 1.00 88.12 94 ASP A CA 1
ATOM 727 C C . ASP A 1 94 ? 18.591 14.443 0.783 1.00 88.12 94 ASP A C 1
ATOM 729 O O . ASP A 1 94 ? 19.133 15.128 -0.083 1.00 88.12 94 ASP A O 1
ATOM 733 N N . THR A 1 95 ? 19.209 13.403 1.357 1.00 88.81 95 THR A N 1
ATOM 734 C CA . THR A 1 95 ? 20.602 13.016 1.067 1.00 88.81 95 THR A CA 1
ATOM 735 C C . THR A 1 95 ? 20.788 12.640 -0.406 1.00 88.81 95 THR A C 1
ATOM 737 O O . THR A 1 95 ? 21.669 13.173 -1.076 1.00 88.81 95 THR A O 1
ATOM 740 N N . LEU A 1 96 ? 19.924 11.771 -0.941 1.00 78.62 96 LEU A N 1
ATOM 741 C CA . LEU A 1 96 ? 19.990 11.329 -2.339 1.00 78.62 96 LEU A CA 1
ATOM 742 C C . LEU A 1 96 ? 19.724 12.461 -3.338 1.00 78.62 96 LEU A C 1
ATOM 744 O O . LEU A 1 96 ? 20.199 12.401 -4.469 1.00 78.62 96 LEU A O 1
ATOM 748 N N . THR A 1 97 ? 18.945 13.469 -2.951 1.00 79.00 97 THR A N 1
ATOM 749 C CA . THR A 1 97 ? 18.687 14.644 -3.794 1.00 79.00 97 THR A CA 1
ATOM 750 C C . THR A 1 97 ? 19.922 15.541 -3.832 1.00 79.00 97 THR A C 1
ATOM 752 O O . THR A 1 97 ? 20.368 15.927 -4.907 1.00 79.00 97 THR A O 1
ATOM 755 N N . GLN A 1 98 ? 20.551 15.772 -2.677 1.00 74.94 98 GLN A N 1
ATOM 756 C CA . GLN A 1 98 ? 21.756 16.592 -2.569 1.00 74.94 98 GLN A CA 1
ATOM 757 C C . GLN A 1 98 ? 22.975 15.985 -3.289 1.00 74.94 98 GLN A C 1
ATOM 759 O O . GLN A 1 98 ? 23.799 16.731 -3.819 1.00 74.94 98 GLN A O 1
ATOM 764 N N . GLU A 1 99 ? 23.099 14.654 -3.332 1.00 67.38 99 GLU A N 1
ATOM 765 C CA . GLU A 1 99 ? 24.155 13.961 -4.089 1.00 67.38 99 GLU A CA 1
ATOM 766 C C . GLU A 1 99 ? 23.994 14.101 -5.612 1.00 67.38 99 GLU A C 1
ATOM 768 O O . GLU A 1 99 ? 24.994 14.165 -6.323 1.00 67.38 99 GLU A O 1
ATOM 773 N N . ARG A 1 100 ? 22.758 14.191 -6.122 1.00 59.47 100 ARG A N 1
ATOM 774 C CA . ARG A 1 100 ? 22.492 14.386 -7.560 1.00 59.47 100 ARG A CA 1
ATOM 775 C C . ARG A 1 100 ? 22.801 15.800 -8.037 1.00 59.47 100 ARG A C 1
ATOM 777 O O . ARG A 1 100 ? 23.186 15.958 -9.184 1.00 59.47 100 ARG A O 1
ATOM 784 N N . ASP A 1 101 ? 22.651 16.801 -7.173 1.00 60.53 101 ASP A N 1
ATOM 785 C CA . ASP A 1 101 ? 22.920 18.204 -7.519 1.00 60.53 101 ASP A CA 1
ATOM 786 C C . ASP A 1 101 ? 24.428 18.543 -7.544 1.00 60.53 101 ASP A C 1
ATOM 788 O O . ASP A 1 101 ? 24.822 19.584 -8.069 1.00 60.53 101 ASP A O 1
ATOM 792 N N . HIS A 1 102 ? 25.281 17.681 -6.97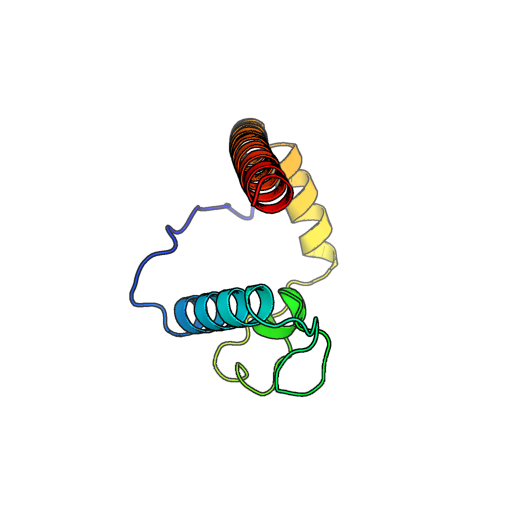3 1.00 56.78 102 HIS A N 1
ATOM 793 C CA . HIS A 1 102 ? 26.739 17.866 -6.905 1.00 56.78 102 HIS A CA 1
ATOM 794 C C . HIS A 1 102 ? 27.536 17.092 -7.971 1.00 56.78 102 HIS A C 1
ATOM 796 O O . HIS A 1 102 ? 28.767 17.179 -7.971 1.00 56.78 102 HIS A O 1
ATOM 802 N N . ASN A 1 103 ? 26.877 16.347 -8.862 1.00 49.00 103 ASN A N 1
ATOM 803 C CA . ASN A 1 103 ? 27.504 15.541 -9.915 1.00 49.00 103 ASN A CA 1
ATOM 804 C C . ASN A 1 103 ? 26.956 15.905 -11.296 1.00 49.00 103 ASN A C 1
ATOM 806 O O . ASN A 1 103 ? 27.765 15.963 -12.247 1.00 49.00 103 ASN A O 1
#

Organism: Araneus ventricosus (NCBI:txid182803)

Radius of gyration: 16.81 Å; Cα contacts (8 Å, |Δi|>4): 54; chains: 1; bounding box: 44×35×39 Å

Mean predicted aligned error: 12.24 Å

Secondary structure (DSSP, 8-state):
----------SS-HHHHHHHHHHHHHHHSSSSB-TTSSB--HHHHHHT-GGGGGGPPPPPPHHHHHHHHHHHHH-HHHHHHHHHHHHHHHHHHHHHHHHHHT-

Solvent-accessible surface area (backbone atoms only — not comparable to full-atom values): 6341 Å² total; per-residue (Å²): 136,88,82,88,75,88,74,79,92,70,88,88,52,69,51,60,54,52,50,51,52,50,52,53,49,43,72,73,38,99,47,72,48,34,96,89,74,44,70,50,46,72,66,34,52,38,57,68,30,83,90,34,58,95,49,44,51,80,76,74,56,72,72,55,49,57,55,48,52,51,53,47,70,68,33,58,72,59,46,56,50,51,54,51,51,54,51,53,53,47,55,51,52,55,53,59,50,56,58,60,78,75,109

pLDDT: mean 75.79,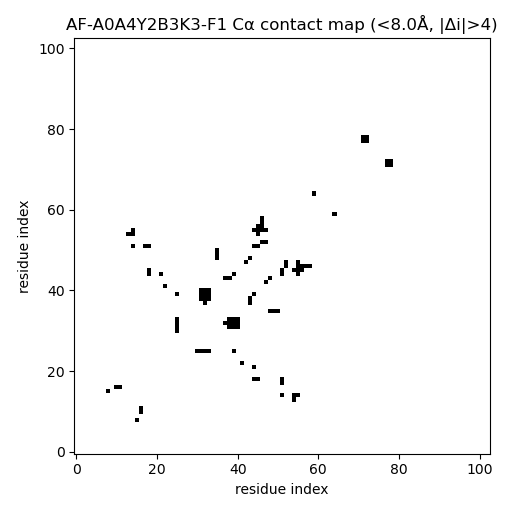 std 11.97, range [38.69, 90.31]